Protein AF-A0A7S0L0J0-F1 (afdb_monomer)

pLDDT: mean 72.53, std 14.92, range [37.78, 93.0]

Solvent-accessible surface area (backbone atoms only — not comparable to full-atom values): 7019 Å² total; per-residue (Å²): 142,68,67,64,68,50,51,51,53,49,53,52,56,72,70,50,52,74,67,55,52,51,51,54,51,50,50,52,52,54,50,50,62,70,67,58,61,65,43,97,90,38,73,77,31,46,67,62,36,58,75,41,46,68,56,52,52,53,53,37,51,54,45,70,74,64,75,41,70,88,52,44,64,58,36,51,50,52,51,49,52,51,49,52,50,49,44,60,70,56,44,84,40,75,64,54,51,54,52,50,52,53,51,47,49,56,60,58,50,65,68,65,69,76,75,78,82,82,126

Structure (mmCIF, N/CA/C/O backbone):
data_AF-A0A7S0L0J0-F1
#
_entry.id   AF-A0A7S0L0J0-F1
#
loop_
_atom_site.group_PDB
_atom_site.id
_atom_site.type_symbol
_atom_site.label_atom_id
_atom_site.label_alt_id
_atom_site.label_comp_id
_atom_site.label_asym_id
_atom_site.label_entity_id
_atom_site.label_seq_id
_atom_site.pdbx_PDB_ins_code
_atom_site.Cartn_x
_atom_site.Cartn_y
_atom_site.Cartn_z
_atom_site.occupancy
_atom_site.B_iso_or_equiv
_atom_site.auth_seq_id
_atom_site.auth_comp_id
_atom_site.auth_asym_id
_atom_site.auth_atom_id
_atom_site.pdbx_PDB_model_num
ATOM 1 N N . GLN A 1 1 ? 0.327 23.215 -12.087 1.00 44.47 1 GLN A N 1
ATOM 2 C CA . GLN A 1 1 ? 1.765 23.428 -12.369 1.00 44.47 1 GLN A CA 1
ATOM 3 C C . GLN A 1 1 ? 2.520 22.090 -12.307 1.00 44.47 1 GLN A C 1
ATOM 5 O O . GLN A 1 1 ? 3.133 21.793 -11.298 1.00 44.47 1 GLN A O 1
ATOM 10 N N . GLY A 1 2 ? 2.450 21.247 -13.349 1.00 51.62 2 GLY A N 1
ATOM 11 C CA . GLY A 1 2 ? 3.012 19.876 -13.316 1.00 51.62 2 GLY A CA 1
ATOM 12 C C . GLY A 1 2 ? 3.764 19.446 -14.582 1.00 51.62 2 GLY A C 1
ATOM 13 O O . GLY A 1 2 ? 3.873 18.256 -14.850 1.00 51.62 2 GLY A O 1
ATOM 14 N N . SER A 1 3 ? 4.236 20.394 -15.396 1.00 77.69 3 SER A N 1
ATOM 15 C CA . SER A 1 3 ? 4.738 20.096 -16.748 1.00 77.69 3 SER A CA 1
ATOM 16 C C . SER A 1 3 ? 6.174 19.543 -16.760 1.00 77.69 3 SER A C 1
ATOM 18 O O . SER A 1 3 ? 6.423 18.483 -17.327 1.00 77.69 3 SER A O 1
ATOM 20 N N . ILE A 1 4 ? 7.115 20.194 -16.062 1.00 66.00 4 ILE A N 1
ATOM 21 C CA . ILE A 1 4 ? 8.551 19.856 -16.141 1.00 66.00 4 ILE A CA 1
ATOM 22 C C . ILE A 1 4 ? 8.910 18.596 -15.339 1.00 66.00 4 ILE A C 1
ATOM 24 O O . ILE A 1 4 ? 9.629 17.744 -15.847 1.00 66.00 4 ILE A O 1
ATOM 28 N N . HIS A 1 5 ? 8.380 18.420 -14.123 1.00 64.75 5 HIS A N 1
ATOM 29 C CA . HIS A 1 5 ? 8.658 17.217 -13.320 1.00 64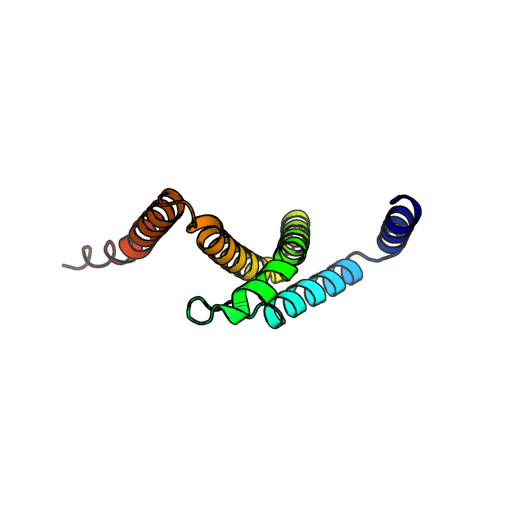.75 5 HIS A CA 1
ATOM 30 C C . HIS A 1 5 ? 8.118 15.936 -13.969 1.00 64.75 5 HIS A C 1
ATOM 32 O O . HIS A 1 5 ? 8.743 14.882 -13.869 1.00 64.75 5 HIS A O 1
ATOM 38 N N . ARG A 1 6 ? 6.984 16.031 -14.677 1.00 68.62 6 ARG A N 1
ATOM 39 C CA . ARG A 1 6 ? 6.415 14.908 -15.428 1.00 68.62 6 ARG A CA 1
ATOM 40 C C . ARG A 1 6 ? 7.279 14.554 -16.639 1.00 68.62 6 ARG A C 1
ATOM 42 O O . ARG A 1 6 ? 7.616 13.386 -16.798 1.00 68.62 6 ARG A O 1
ATOM 49 N N . LEU A 1 7 ? 7.695 15.558 -17.416 1.00 68.38 7 LEU A N 1
ATOM 50 C CA . LEU A 1 7 ? 8.605 15.393 -18.556 1.00 68.38 7 LEU A CA 1
ATOM 51 C C . LEU A 1 7 ? 9.965 14.823 -18.138 1.00 68.38 7 LEU A C 1
ATOM 53 O O . LEU A 1 7 ? 10.466 13.910 -18.784 1.00 68.38 7 LEU A O 1
ATOM 57 N N . LEU A 1 8 ? 10.541 15.304 -17.033 1.00 68.50 8 LEU A N 1
ATOM 58 C CA . LEU A 1 8 ? 11.798 14.779 -16.501 1.00 68.50 8 LEU A CA 1
ATOM 59 C C . LEU A 1 8 ? 11.645 13.321 -16.047 1.00 68.50 8 LEU A C 1
ATOM 61 O O . LEU A 1 8 ? 12.495 12.491 -16.351 1.00 68.50 8 LEU A O 1
ATOM 65 N N . GLY A 1 9 ? 10.540 12.984 -15.375 1.00 70.94 9 GLY A N 1
ATOM 66 C CA . GLY A 1 9 ? 10.241 11.602 -14.999 1.00 70.94 9 GLY A CA 1
ATOM 67 C C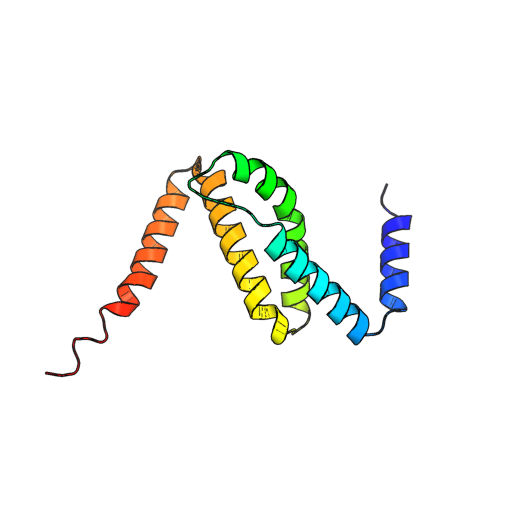 . GLY A 1 9 ? 10.043 10.681 -16.209 1.00 70.94 9 GLY A C 1
ATOM 68 O O . GLY A 1 9 ? 10.466 9.529 -16.185 1.00 70.94 9 GLY A O 1
ATOM 69 N N . GLU A 1 10 ? 9.424 11.176 -17.281 1.00 72.62 10 GLU A N 1
ATOM 70 C CA . GLU A 1 10 ? 9.280 10.453 -18.549 1.00 72.62 10 GLU A CA 1
ATOM 71 C C . GLU A 1 10 ? 10.628 10.272 -19.264 1.00 72.62 10 GLU A C 1
ATOM 73 O O . GLU A 1 10 ? 10.929 9.161 -19.693 1.00 72.62 10 GLU A O 1
ATOM 78 N N . ALA A 1 11 ? 11.478 11.301 -19.306 1.00 67.31 11 ALA A N 1
ATOM 79 C CA . ALA A 1 11 ? 12.816 11.227 -19.892 1.00 67.31 11 ALA A CA 1
ATOM 80 C C . ALA A 1 11 ? 13.734 10.257 -19.132 1.00 67.31 11 ALA A C 1
ATOM 82 O O . ALA A 1 11 ? 14.408 9.438 -19.750 1.00 67.31 11 ALA A O 1
ATOM 83 N N . ILE A 1 12 ? 13.715 10.284 -17.794 1.00 70.19 12 ILE A N 1
ATOM 84 C CA . ILE A 1 12 ? 14.481 9.342 -16.963 1.00 70.19 12 ILE A CA 1
ATOM 85 C C . ILE A 1 12 ? 14.033 7.901 -17.238 1.00 70.19 12 ILE A C 1
ATOM 87 O O . ILE A 1 12 ? 14.873 7.030 -17.447 1.00 70.19 12 ILE A O 1
ATOM 91 N N . ARG A 1 13 ? 12.720 7.645 -17.315 1.00 69.12 13 ARG A N 1
ATOM 92 C CA . ARG A 1 13 ? 12.187 6.313 -17.650 1.00 69.12 13 ARG A CA 1
ATOM 93 C C . ARG A 1 13 ? 12.523 5.867 -19.072 1.00 69.12 13 ARG A C 1
ATOM 95 O O . ARG A 1 13 ? 12.682 4.674 -19.289 1.00 69.12 13 ARG A O 1
ATOM 102 N N . ALA A 1 14 ? 12.623 6.797 -20.020 1.00 68.81 14 ALA A N 1
ATOM 103 C CA . ALA A 1 14 ? 12.985 6.494 -21.404 1.00 68.81 14 ALA A CA 1
ATOM 104 C C . ALA A 1 14 ? 14.459 6.083 -21.559 1.00 68.81 14 ALA A C 1
ATOM 106 O O . ALA A 1 14 ? 14.794 5.368 -22.499 1.00 68.81 14 ALA A O 1
ATOM 107 N N . VAL A 1 15 ? 15.328 6.526 -20.644 1.00 71.00 15 VAL A N 1
ATOM 108 C CA . VAL A 1 15 ? 16.761 6.190 -20.637 1.00 71.00 15 VAL A CA 1
ATOM 109 C C . VAL A 1 15 ? 17.056 4.952 -19.776 1.00 71.00 15 VAL A C 1
ATOM 111 O O . VAL A 1 15 ? 18.053 4.272 -20.007 1.00 71.00 15 VAL A O 1
ATOM 114 N N . GLN A 1 16 ? 16.187 4.622 -18.816 1.00 74.06 16 GLN A N 1
ATOM 115 C CA . GLN A 1 16 ? 16.351 3.454 -17.948 1.00 74.06 16 GLN A CA 1
ATOM 116 C C . GLN A 1 16 ? 16.045 2.136 -18.662 1.00 74.06 16 GLN A C 1
ATOM 118 O O . GLN A 1 16 ? 15.007 1.960 -19.303 1.00 74.06 16 GLN A O 1
ATOM 123 N N . GLY A 1 17 ? 16.927 1.155 -18.467 1.00 77.12 17 GLY A N 1
ATOM 124 C CA . GLY A 1 17 ? 16.677 -0.216 -18.898 1.00 77.12 17 GLY A CA 1
ATOM 125 C C . GLY A 1 17 ? 15.533 -0.865 -18.109 1.00 77.12 17 GLY A C 1
ATOM 126 O O . GLY A 1 17 ? 15.263 -0.526 -16.954 1.00 77.12 17 GLY A O 1
ATOM 127 N N . LYS A 1 18 ? 14.878 -1.872 -18.701 1.00 78.69 18 LYS A N 1
ATOM 128 C CA . LYS A 1 18 ? 13.797 -2.637 -18.045 1.00 78.69 18 LYS A CA 1
ATOM 129 C C . LYS A 1 18 ? 14.231 -3.230 -16.695 1.00 78.69 18 LYS A C 1
ATOM 131 O O . LYS A 1 18 ? 13.432 -3.274 -15.762 1.00 78.69 18 LYS A O 1
ATOM 136 N N . GLU A 1 19 ? 15.485 -3.663 -16.584 1.00 80.50 19 GLU A N 1
ATOM 137 C CA . GLU A 1 19 ? 16.053 -4.210 -15.345 1.00 80.50 19 GLU A CA 1
ATOM 138 C C . GLU A 1 19 ? 16.220 -3.154 -14.246 1.00 80.50 19 GLU A C 1
ATOM 140 O O . GLU A 1 19 ? 15.925 -3.423 -13.081 1.00 80.50 19 GLU A O 1
ATOM 145 N N . GLU A 1 20 ? 16.635 -1.937 -14.599 1.00 81.75 20 GLU A N 1
ATOM 146 C CA . GLU A 1 20 ? 16.770 -0.835 -13.642 1.00 81.75 20 GLU A CA 1
ATOM 147 C C . GLU A 1 20 ? 15.403 -0.414 -13.109 1.00 81.75 20 GLU A C 1
ATOM 149 O O . GLU A 1 20 ? 15.228 -0.288 -11.899 1.00 81.75 20 GLU A O 1
ATOM 154 N N . CYS A 1 21 ? 14.407 -0.313 -13.994 1.00 80.75 21 CYS A N 1
ATOM 155 C CA . CYS A 1 21 ? 13.027 -0.035 -13.609 1.00 80.75 21 CYS A CA 1
ATOM 156 C C . CYS A 1 21 ? 12.488 -1.100 -12.635 1.00 80.75 21 CYS A C 1
ATOM 158 O O . CYS A 1 21 ? 11.902 -0.767 -11.601 1.00 80.75 21 CYS A O 1
ATOM 160 N N . GLN A 1 22 ? 12.757 -2.384 -12.902 1.00 82.38 22 GLN A N 1
ATOM 161 C CA . GLN A 1 22 ? 12.395 -3.479 -11.998 1.00 82.38 22 GLN A CA 1
ATOM 162 C C . GLN A 1 22 ? 13.100 -3.388 -10.644 1.00 82.38 22 GLN A C 1
ATOM 164 O O . GLN A 1 22 ? 12.467 -3.604 -9.609 1.00 82.38 22 GLN A O 1
ATOM 169 N N . ARG A 1 23 ? 14.396 -3.062 -10.627 1.00 85.00 23 ARG A N 1
ATOM 170 C CA . ARG A 1 23 ? 15.167 -2.911 -9.388 1.00 85.00 23 ARG A CA 1
ATOM 171 C C . ARG A 1 23 ? 14.654 -1.734 -8.558 1.00 85.00 23 ARG A C 1
ATOM 173 O O . ARG A 1 23 ? 14.454 -1.896 -7.356 1.00 85.00 23 ARG A O 1
ATOM 180 N N . SER A 1 24 ? 14.386 -0.589 -9.182 1.00 86.56 24 SER A N 1
ATOM 181 C CA . SER A 1 24 ? 13.792 0.573 -8.515 1.00 8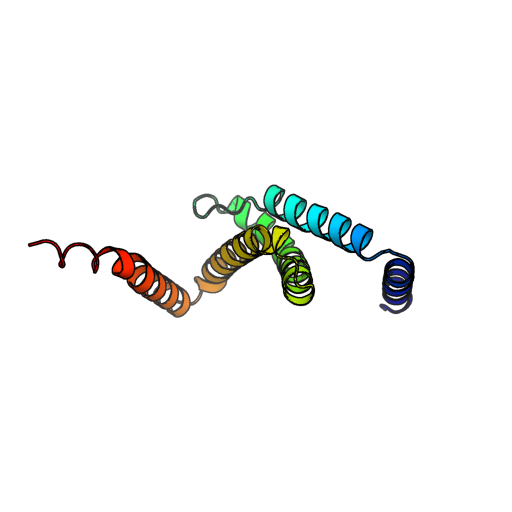6.56 24 SER A CA 1
ATOM 182 C C . SER A 1 24 ? 12.416 0.247 -7.940 1.00 86.56 24 SER A C 1
ATOM 184 O O . SER A 1 24 ? 12.158 0.545 -6.776 1.00 86.56 24 SER A O 1
ATOM 186 N N . LEU A 1 25 ? 11.562 -0.440 -8.703 1.00 85.12 25 LEU A N 1
ATOM 187 C CA . LEU A 1 25 ? 10.243 -0.854 -8.227 1.00 85.12 25 LEU A CA 1
ATOM 188 C C . LEU A 1 25 ? 10.340 -1.829 -7.044 1.00 85.12 25 LEU A C 1
ATOM 190 O O . LEU A 1 25 ? 9.584 -1.701 -6.083 1.00 85.12 25 LEU A O 1
ATOM 194 N N . ASN A 1 26 ? 11.304 -2.754 -7.066 1.00 86.88 26 ASN A N 1
ATOM 195 C CA . ASN A 1 26 ? 11.554 -3.671 -5.953 1.00 86.88 26 ASN A CA 1
ATOM 196 C C . ASN A 1 26 ? 11.929 -2.926 -4.671 1.00 86.88 26 ASN A C 1
ATOM 198 O O . ASN A 1 26 ? 11.382 -3.219 -3.608 1.00 86.88 26 ASN A O 1
ATOM 202 N N . ILE A 1 27 ? 12.816 -1.934 -4.779 1.00 89.69 27 ILE A N 1
ATOM 203 C CA . ILE A 1 27 ? 13.189 -1.077 -3.652 1.00 89.69 27 ILE A CA 1
ATOM 204 C C . ILE A 1 27 ? 11.945 -0.371 -3.115 1.00 89.69 27 ILE A C 1
ATOM 206 O O . ILE A 1 27 ? 11.685 -0.460 -1.920 1.00 89.69 27 ILE A O 1
ATOM 210 N N . CYS A 1 28 ? 11.121 0.229 -3.979 1.00 89.69 28 CYS A N 1
ATOM 211 C CA . CYS A 1 28 ? 9.884 0.885 -3.554 1.00 89.69 28 CYS A CA 1
ATOM 212 C C . CYS A 1 28 ? 8.941 -0.068 -2.804 1.00 89.69 28 CYS A C 1
ATOM 214 O O . CYS A 1 28 ? 8.466 0.285 -1.728 1.00 89.69 28 CYS A O 1
ATOM 216 N N . VAL A 1 29 ? 8.705 -1.283 -3.314 1.00 86.31 29 VAL A N 1
ATOM 217 C CA . VAL A 1 29 ? 7.864 -2.293 -2.639 1.00 86.31 29 VAL A CA 1
ATOM 218 C C . VAL A 1 29 ? 8.418 -2.637 -1.255 1.00 86.31 29 VAL A C 1
ATOM 220 O O . VAL A 1 29 ? 7.671 -2.646 -0.275 1.00 86.31 29 VAL A O 1
ATOM 223 N N . ARG A 1 30 ? 9.726 -2.894 -1.149 1.00 91.38 30 ARG A N 1
ATOM 224 C CA . ARG A 1 30 ? 10.367 -3.255 0.125 1.00 91.38 30 ARG A CA 1
ATOM 225 C C . ARG A 1 30 ? 10.364 -2.098 1.119 1.00 91.38 30 ARG A C 1
ATOM 227 O O . ARG A 1 30 ? 10.107 -2.325 2.297 1.00 91.38 30 ARG A O 1
ATOM 234 N N . THR A 1 31 ? 10.603 -0.875 0.655 1.00 93.00 31 THR A N 1
ATOM 235 C CA . THR A 1 31 ? 10.518 0.330 1.483 1.00 93.00 31 THR A CA 1
ATOM 236 C C . THR A 1 31 ? 9.099 0.536 1.996 1.00 93.00 31 THR A C 1
ATOM 238 O O . THR A 1 31 ? 8.931 0.770 3.186 1.00 93.00 31 THR A O 1
ATOM 241 N N . MET A 1 32 ? 8.073 0.380 1.150 1.00 89.62 32 MET A N 1
ATOM 242 C CA . MET A 1 32 ? 6.682 0.489 1.600 1.00 89.62 32 MET A CA 1
ATOM 243 C C . MET A 1 32 ? 6.341 -0.570 2.647 1.00 89.62 32 MET A C 1
ATOM 245 O O . MET A 1 32 ? 5.751 -0.231 3.661 1.00 89.62 32 MET A O 1
ATOM 249 N N . LEU A 1 33 ? 6.774 -1.821 2.465 1.00 88.88 33 LEU A N 1
ATOM 250 C CA . LEU A 1 33 ? 6.582 -2.868 3.475 1.00 88.88 33 LEU A CA 1
ATOM 251 C C . LEU A 1 33 ? 7.279 -2.557 4.806 1.00 88.88 33 LEU A C 1
ATOM 253 O O . LEU A 1 33 ? 6.787 -2.960 5.851 1.00 88.88 33 LEU A O 1
ATOM 257 N N . HIS A 1 34 ? 8.428 -1.880 4.775 1.00 92.88 34 HIS A N 1
ATOM 258 C CA . HIS A 1 34 ? 9.148 -1.504 5.989 1.00 92.88 34 HIS A CA 1
ATOM 259 C C . HIS A 1 34 ? 8.509 -0.309 6.708 1.00 92.88 34 HIS A C 1
ATOM 261 O O . HIS A 1 34 ? 8.474 -0.282 7.934 1.00 92.88 34 HIS A O 1
ATOM 267 N N . LEU A 1 35 ? 8.006 0.668 5.949 1.00 90.88 35 LEU A N 1
ATOM 268 C CA . LEU A 1 35 ? 7.350 1.861 6.488 1.00 90.88 35 LEU A CA 1
ATOM 269 C C . LEU A 1 35 ? 5.902 1.602 6.918 1.00 90.88 35 LEU A C 1
ATOM 271 O O . LEU A 1 35 ? 5.364 2.360 7.720 1.00 90.88 35 LEU A O 1
ATOM 275 N N . TRP A 1 36 ? 5.268 0.551 6.397 1.00 91.12 36 TRP A N 1
ATOM 276 C CA . TRP A 1 36 ? 3.903 0.188 6.749 1.00 91.12 36 TRP A CA 1
ATOM 277 C C . TRP A 1 36 ? 3.842 -0.427 8.152 1.00 91.12 36 TRP A C 1
ATOM 279 O O . TRP A 1 36 ? 4.069 -1.620 8.346 1.00 91.12 36 TRP A O 1
ATOM 289 N N . THR A 1 37 ? 3.534 0.409 9.141 1.00 92.12 37 THR A N 1
ATOM 290 C CA . THR A 1 37 ? 3.492 0.048 10.568 1.00 92.12 37 THR A CA 1
ATOM 291 C C . THR A 1 37 ? 2.073 -0.032 11.130 1.00 92.12 37 THR A C 1
ATOM 293 O O . THR A 1 37 ? 1.895 -0.084 12.348 1.00 92.12 37 THR A O 1
ATOM 296 N N . PHE A 1 38 ? 1.062 -0.057 10.255 1.00 88.62 38 PHE A N 1
ATOM 297 C CA . PHE A 1 38 ? -0.345 -0.114 10.637 1.00 88.62 38 PHE A CA 1
ATOM 298 C C . PHE A 1 38 ? -0.626 -1.236 11.644 1.00 88.62 38 PHE A C 1
ATOM 300 O O . PHE A 1 38 ? -0.367 -2.414 11.384 1.00 88.62 38 PHE A O 1
ATOM 307 N N . SER A 1 39 ? -1.223 -0.865 12.774 1.00 85.06 39 SER A N 1
ATOM 308 C CA . SER A 1 39 ? -1.689 -1.783 13.804 1.00 85.06 39 SER A CA 1
ATOM 309 C C . SER A 1 39 ? -3.106 -1.428 14.236 1.00 85.06 39 SER A C 1
ATOM 311 O O . SER A 1 39 ? -3.396 -0.304 14.648 1.00 85.06 39 SER A O 1
ATOM 313 N N . THR A 1 40 ? -3.995 -2.419 14.221 1.00 81.00 40 THR A N 1
ATOM 314 C CA . THR A 1 40 ? -5.385 -2.258 14.671 1.00 81.00 40 THR A CA 1
ATOM 315 C C . THR A 1 40 ? -5.484 -1.924 16.158 1.00 81.00 40 THR A C 1
ATOM 317 O O . THR A 1 40 ? -6.458 -1.314 16.582 1.00 81.00 40 THR A O 1
ATOM 320 N N . SER A 1 41 ? -4.476 -2.306 16.947 1.00 80.88 41 SER A N 1
ATOM 321 C CA . SER A 1 41 ? -4.442 -2.112 18.400 1.00 80.88 41 SER A CA 1
ATOM 322 C C . SER A 1 41 ? -3.805 -0.787 18.826 1.00 80.88 41 SER A C 1
ATOM 324 O O . SER A 1 41 ? -3.845 -0.460 20.008 1.00 80.88 41 SER A O 1
ATOM 326 N N . ASN A 1 42 ? -3.192 -0.039 17.900 1.00 80.06 42 ASN A N 1
ATOM 327 C CA . ASN A 1 42 ? -2.530 1.230 18.200 1.00 80.06 42 ASN A CA 1
ATOM 328 C C . ASN A 1 42 ? -2.943 2.320 17.200 1.00 80.06 42 ASN A C 1
ATOM 330 O O . ASN A 1 42 ? -2.445 2.360 16.075 1.00 80.06 42 ASN A O 1
ATOM 334 N N . VAL A 1 43 ? -3.803 3.237 17.649 1.00 79.00 43 VAL A N 1
ATOM 335 C CA . VAL A 1 43 ? -4.356 4.344 16.850 1.00 79.00 43 VAL A CA 1
ATOM 336 C C . VAL A 1 43 ? -3.276 5.307 16.341 1.00 79.00 43 VAL A C 1
ATOM 338 O O . VAL A 1 43 ? -3.427 5.872 15.263 1.00 79.00 43 VAL A O 1
ATOM 341 N N . GLU A 1 44 ? -2.150 5.456 17.041 1.00 81.38 44 GLU A N 1
ATOM 342 C CA . GLU A 1 44 ? -1.061 6.346 16.605 1.00 81.38 44 GLU A CA 1
ATOM 343 C C . GLU A 1 44 ? -0.456 5.899 15.267 1.00 81.38 44 GLU A C 1
ATOM 345 O O . GLU A 1 44 ? -0.046 6.720 14.448 1.00 81.38 44 GLU A O 1
ATOM 350 N N . THR A 1 45 ? -0.475 4.591 14.993 1.00 85.00 45 THR A N 1
ATOM 351 C CA . THR A 1 45 ? 0.029 4.033 13.728 1.00 85.00 45 THR A CA 1
ATOM 352 C C . THR A 1 45 ? -0.869 4.350 12.532 1.00 85.00 45 THR A C 1
ATOM 354 O O . THR A 1 45 ? -0.441 4.210 11.385 1.00 85.00 45 THR A O 1
ATOM 357 N N . TRP A 1 46 ? -2.111 4.785 12.768 1.00 85.50 46 TRP A N 1
ATOM 358 C CA . TRP A 1 46 ? -3.097 5.008 11.713 1.00 85.50 46 TRP A CA 1
ATOM 359 C C . TRP A 1 46 ? -2.776 6.275 10.931 1.00 85.50 46 TRP A C 1
ATOM 361 O O . TRP A 1 46 ? -2.739 6.229 9.706 1.00 85.50 46 TRP A O 1
ATOM 371 N N . ALA A 1 47 ? -2.468 7.371 11.629 1.00 82.62 47 ALA A N 1
ATOM 372 C CA . ALA A 1 47 ? -2.121 8.644 11.002 1.00 82.62 47 ALA A CA 1
ATOM 373 C C . ALA A 1 47 ? -0.839 8.539 10.158 1.00 82.62 47 ALA A C 1
ATOM 375 O O . ALA A 1 47 ? -0.751 9.123 9.079 1.00 82.62 47 ALA A O 1
ATOM 376 N N . GLU A 1 48 ? 0.151 7.765 10.613 1.00 85.56 48 GLU A N 1
ATOM 377 C CA . GLU A 1 48 ? 1.363 7.516 9.825 1.00 85.56 48 GLU A CA 1
ATOM 378 C C . GLU A 1 48 ? 1.092 6.609 8.618 1.00 85.56 48 GLU A C 1
ATOM 380 O O . GLU A 1 48 ? 1.608 6.864 7.531 1.00 85.56 48 GLU A O 1
ATOM 385 N N . SER A 1 49 ? 0.226 5.602 8.764 1.00 86.44 49 SER A N 1
ATOM 386 C CA . SER A 1 49 ? -0.154 4.708 7.658 1.00 86.44 49 SER A CA 1
ATOM 387 C C . SER A 1 49 ? -1.021 5.406 6.604 1.00 86.44 49 SER A C 1
ATOM 389 O O . SER A 1 49 ? -0.899 5.117 5.413 1.00 86.44 49 SER A O 1
ATOM 391 N N . GLU A 1 50 ? -1.846 6.375 7.010 1.00 85.38 50 GLU A N 1
ATOM 392 C CA . GLU A 1 50 ? -2.676 7.182 6.109 1.00 85.38 50 GLU A CA 1
ATOM 393 C C . GLU A 1 50 ? -1.831 7.938 5.082 1.00 85.38 50 GLU A C 1
ATOM 395 O O . GLU A 1 50 ? -2.115 7.894 3.883 1.00 85.38 50 GLU A O 1
ATOM 400 N N . LYS A 1 51 ? -0.727 8.549 5.529 1.00 86.31 51 LYS A N 1
ATOM 401 C CA . LYS A 1 51 ? 0.211 9.289 4.666 1.00 86.31 51 LYS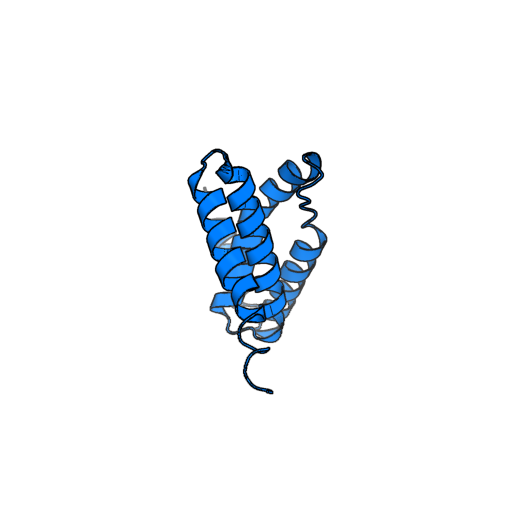 A CA 1
ATOM 402 C C . LYS A 1 51 ? 0.840 8.410 3.581 1.00 86.31 51 LYS A C 1
ATOM 404 O O . LYS A 1 51 ? 1.312 8.924 2.569 1.00 86.31 51 LYS A O 1
ATOM 409 N N . LEU A 1 52 ? 0.866 7.092 3.781 1.00 87.69 52 LEU A N 1
ATOM 410 C CA . LEU A 1 52 ? 1.496 6.138 2.871 1.00 87.69 52 LEU A CA 1
ATOM 411 C C . LEU A 1 52 ? 0.536 5.582 1.811 1.00 87.69 52 LEU A C 1
ATOM 413 O O . LEU A 1 52 ? 1.004 4.993 0.837 1.00 87.69 52 LEU A O 1
ATOM 417 N N . LEU A 1 53 ? -0.782 5.770 1.947 1.00 83.62 53 LEU A N 1
ATOM 418 C CA . LEU A 1 53 ? -1.780 5.114 1.092 1.00 83.62 53 LEU A CA 1
ATOM 419 C C . LEU A 1 53 ? -1.606 5.396 -0.407 1.00 83.62 53 LEU A C 1
ATOM 421 O O . LEU A 1 53 ? -1.629 4.465 -1.216 1.00 83.62 53 LEU A O 1
ATOM 425 N N . GLU A 1 54 ? -1.390 6.655 -0.792 1.00 80.69 54 GLU A N 1
ATOM 426 C CA . GLU A 1 54 ? -1.187 7.011 -2.204 1.00 80.69 54 GLU A CA 1
ATOM 427 C C . GLU A 1 54 ? 0.108 6.403 -2.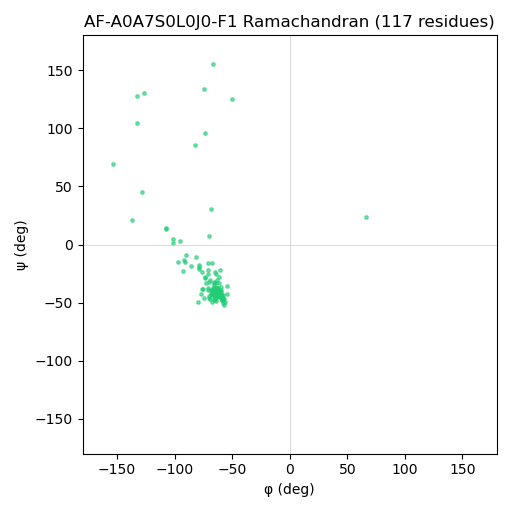767 1.00 80.69 54 GLU A C 1
ATOM 429 O O . GLU A 1 54 ? 0.159 5.978 -3.926 1.00 80.69 54 GLU A O 1
ATOM 434 N N . HIS A 1 55 ? 1.144 6.266 -1.935 1.00 85.81 55 HIS A N 1
ATOM 435 C CA . HIS A 1 55 ? 2.389 5.606 -2.322 1.00 85.81 55 HIS A CA 1
ATOM 436 C C . HIS A 1 55 ? 2.200 4.096 -2.490 1.00 85.81 55 HIS A C 1
ATOM 438 O O . HIS A 1 55 ? 2.634 3.536 -3.499 1.00 85.81 55 HIS A O 1
ATOM 444 N N . VAL A 1 56 ? 1.491 3.447 -1.562 1.00 83.62 56 VAL A N 1
ATOM 445 C CA . VAL A 1 56 ? 1.136 2.025 -1.651 1.00 83.62 56 VAL A CA 1
ATOM 446 C C . VAL A 1 56 ? 0.343 1.746 -2.927 1.00 83.62 56 VAL A C 1
ATOM 448 O O . VAL A 1 56 ? 0.717 0.863 -3.701 1.00 83.62 56 VAL A O 1
ATOM 451 N N . LYS A 1 57 ? -0.706 2.532 -3.195 1.00 81.31 57 LYS A N 1
ATOM 452 C CA . LYS A 1 57 ? -1.526 2.422 -4.408 1.00 81.31 57 LYS A CA 1
ATOM 453 C C . LYS A 1 57 ? -0.679 2.549 -5.671 1.00 81.31 57 LYS A C 1
ATOM 455 O O . LYS A 1 57 ? -0.772 1.695 -6.552 1.00 81.31 57 LYS A O 1
ATOM 460 N N . SER A 1 58 ? 0.170 3.574 -5.743 1.00 79.62 58 SER A N 1
ATOM 461 C CA . SER A 1 58 ? 1.045 3.804 -6.894 1.00 79.62 58 SER A CA 1
ATOM 462 C C . SER A 1 58 ? 1.983 2.618 -7.140 1.00 79.62 58 SER A C 1
ATOM 464 O O . SER A 1 58 ? 2.062 2.107 -8.259 1.00 79.62 58 SER A O 1
ATOM 466 N N . VAL A 1 59 ? 2.644 2.108 -6.098 1.00 82.12 59 VAL A N 1
ATOM 467 C CA . VAL A 1 59 ? 3.574 0.975 -6.216 1.00 82.12 59 VAL A CA 1
ATOM 468 C C . VAL A 1 59 ? 2.850 -0.303 -6.651 1.00 82.12 59 VAL A C 1
ATOM 470 O O . VAL A 1 59 ? 3.313 -0.989 -7.564 1.00 82.12 59 VAL A O 1
ATOM 473 N N . VAL A 1 60 ? 1.694 -0.610 -6.057 1.00 81.00 60 VAL A N 1
ATOM 474 C CA . VAL A 1 60 ? 0.895 -1.797 -6.408 1.00 81.00 60 VAL A CA 1
ATOM 475 C C . VAL A 1 60 ? 0.406 -1.732 -7.858 1.00 81.00 60 VAL A C 1
ATOM 477 O O . VAL A 1 60 ? 0.492 -2.734 -8.570 1.00 81.00 60 VAL A O 1
ATOM 480 N N . GLN A 1 61 ? -0.036 -0.563 -8.331 1.00 78.50 61 GLN A N 1
ATOM 481 C CA . GLN A 1 61 ? -0.450 -0.369 -9.725 1.00 78.50 61 GLN A CA 1
ATOM 482 C C . GLN A 1 61 ? 0.692 -0.648 -10.711 1.00 78.50 61 GLN A C 1
ATOM 484 O O . GLN A 1 61 ? 0.489 -1.358 -11.697 1.00 78.50 61 GLN A O 1
ATOM 489 N N . HIS A 1 62 ? 1.905 -0.164 -10.425 1.00 79.19 62 HIS A N 1
ATOM 490 C CA . HIS A 1 62 ? 3.072 -0.419 -11.276 1.00 79.19 62 HIS A CA 1
ATOM 491 C C . HIS A 1 62 ? 3.476 -1.902 -11.275 1.00 79.19 62 HIS A C 1
ATOM 493 O O . HIS A 1 62 ? 3.813 -2.446 -12.326 1.00 79.19 62 HIS A O 1
ATOM 499 N N . VAL A 1 63 ? 3.384 -2.590 -10.130 1.00 79.06 63 VAL A N 1
ATOM 500 C CA . VAL A 1 63 ? 3.643 -4.040 -10.061 1.00 79.06 63 VAL A CA 1
ATOM 501 C C . VAL A 1 63 ? 2.605 -4.829 -10.866 1.00 79.06 63 VAL A C 1
ATOM 503 O O . VAL A 1 63 ? 2.977 -5.732 -11.617 1.00 79.06 63 VAL A O 1
ATOM 506 N N . SER A 1 64 ? 1.324 -4.460 -10.757 1.00 73.69 64 SER A N 1
ATOM 507 C CA . SER A 1 64 ? 0.219 -5.111 -11.471 1.00 73.69 64 SER A CA 1
ATOM 508 C C . SER A 1 64 ? 0.293 -4.925 -12.990 1.00 73.69 64 SER A C 1
ATOM 510 O O . SER A 1 64 ? -0.079 -5.835 -13.726 1.00 73.69 64 SER A O 1
ATOM 512 N N . GLY A 1 65 ? 0.767 -3.772 -13.473 1.00 70.25 65 GLY A N 1
ATOM 513 C CA . GLY A 1 65 ? 0.886 -3.487 -14.908 1.00 70.25 65 GLY A CA 1
ATOM 514 C C . GLY A 1 65 ? 2.108 -4.119 -15.588 1.00 70.25 65 GLY A C 1
ATOM 515 O O . GLY A 1 65 ? 2.123 -4.256 -16.808 1.00 70.25 65 GLY A O 1
ATOM 516 N N . GLY A 1 66 ? 3.133 -4.507 -14.822 1.00 67.56 66 GLY A N 1
ATOM 517 C CA . GLY A 1 66 ? 4.443 -4.898 -15.359 1.00 67.56 66 GLY A CA 1
ATOM 518 C C . GLY A 1 66 ? 4.731 -6.403 -15.452 1.00 67.56 66 GLY A C 1
ATOM 519 O O . GLY A 1 66 ? 5.829 -6.786 -15.859 1.00 67.56 66 GLY A O 1
ATOM 520 N N . GLY A 1 67 ? 3.787 -7.274 -15.068 1.00 62.47 67 GLY A N 1
ATOM 521 C CA . GLY A 1 67 ? 3.975 -8.736 -15.108 1.00 62.47 67 GLY A CA 1
ATOM 522 C C . GLY A 1 67 ? 5.046 -9.259 -14.138 1.00 62.47 67 GLY A C 1
ATOM 523 O O . GLY A 1 67 ? 5.645 -10.310 -14.364 1.00 62.47 67 GLY A O 1
ATOM 524 N N . HIS A 1 68 ? 5.331 -8.517 -13.065 1.00 68.56 68 HIS A N 1
ATOM 525 C CA . HIS A 1 68 ? 6.434 -8.796 -12.145 1.00 68.56 68 HIS A CA 1
ATOM 526 C C . HIS A 1 68 ? 6.073 -9.865 -11.101 1.00 68.56 68 HIS A C 1
ATOM 528 O O . HIS A 1 68 ? 5.692 -9.560 -9.969 1.00 68.56 68 HIS A O 1
ATOM 534 N N . THR A 1 69 ? 6.241 -11.139 -11.458 1.00 67.94 69 THR A N 1
ATOM 535 C CA . THR A 1 69 ? 5.859 -12.295 -10.623 1.00 67.94 69 THR A CA 1
ATOM 536 C C . THR A 1 69 ? 6.569 -12.330 -9.267 1.00 67.94 69 THR A C 1
ATOM 538 O O . THR A 1 69 ? 5.953 -12.670 -8.262 1.00 67.94 69 THR A O 1
ATOM 541 N N . SER A 1 70 ? 7.842 -11.923 -9.208 1.00 76.00 70 SER A N 1
ATOM 542 C CA . SER A 1 70 ? 8.643 -11.945 -7.973 1.00 76.00 70 SER A CA 1
ATOM 543 C C . SER A 1 70 ? 8.184 -10.928 -6.922 1.00 76.00 70 SER A C 1
ATOM 545 O O . SER A 1 70 ? 8.306 -11.178 -5.725 1.00 76.00 70 SER A O 1
ATOM 547 N N . MET A 1 71 ? 7.631 -9.791 -7.355 1.00 77.44 71 MET A N 1
ATOM 548 C CA . MET A 1 71 ? 7.152 -8.717 -6.474 1.00 77.44 71 MET A CA 1
ATOM 549 C C . MET A 1 71 ? 5.648 -8.801 -6.212 1.00 77.44 71 MET A C 1
ATOM 551 O O . MET A 1 71 ? 5.158 -8.183 -5.268 1.00 77.44 71 MET A O 1
ATOM 555 N N . SER A 1 72 ? 4.923 -9.590 -7.010 1.00 81.06 72 SER A N 1
ATOM 556 C CA . SER A 1 72 ? 3.467 -9.716 -6.947 1.00 81.06 72 SER A CA 1
ATOM 557 C C . SER A 1 72 ? 2.969 -10.096 -5.555 1.00 81.06 72 SER A C 1
ATOM 559 O O . SER A 1 72 ? 2.007 -9.502 -5.084 1.00 81.06 72 SER A O 1
ATOM 561 N N . LEU A 1 73 ? 3.630 -11.040 -4.876 1.00 83.62 73 LEU A N 1
ATOM 562 C CA . LEU A 1 73 ? 3.222 -11.483 -3.537 1.00 83.62 73 LEU A CA 1
ATOM 563 C C . LEU A 1 73 ? 3.385 -10.376 -2.480 1.00 83.62 73 LEU A C 1
ATOM 565 O O . LEU A 1 73 ? 2.550 -10.206 -1.590 1.00 83.62 73 LEU A O 1
ATOM 569 N N . GLN A 1 74 ? 4.475 -9.617 -2.573 1.00 84.62 74 GLN A N 1
ATOM 570 C CA . GLN A 1 74 ? 4.774 -8.523 -1.650 1.00 84.62 74 GLN A CA 1
ATOM 571 C C . GLN A 1 74 ? 3.817 -7.350 -1.871 1.00 84.62 74 GLN A C 1
ATOM 573 O O . GLN A 1 74 ? 3.218 -6.853 -0.918 1.00 84.62 74 GLN A O 1
ATOM 578 N N . ALA A 1 75 ? 3.604 -6.976 -3.133 1.00 80.75 75 ALA A N 1
ATOM 579 C CA . ALA A 1 75 ? 2.641 -5.953 -3.512 1.00 80.75 75 ALA A CA 1
ATOM 580 C C . ALA A 1 75 ? 1.206 -6.353 -3.138 1.00 80.75 75 ALA A C 1
ATOM 582 O O . ALA A 1 75 ? 0.467 -5.525 -2.615 1.00 80.75 75 ALA A O 1
ATOM 583 N N . SER A 1 76 ? 0.814 -7.621 -3.313 1.00 80.81 76 SER A N 1
ATOM 584 C CA . SER A 1 76 ? -0.518 -8.087 -2.910 1.00 80.81 76 SER A CA 1
ATOM 585 C C . SER A 1 76 ? -0.716 -8.037 -1.399 1.00 80.81 76 SER A C 1
ATOM 587 O O . SER A 1 76 ? -1.797 -7.688 -0.934 1.00 80.81 76 SER A O 1
ATOM 589 N N . ARG A 1 77 ? 0.324 -8.349 -0.613 1.00 87.00 77 ARG A N 1
ATOM 590 C CA . ARG A 1 77 ? 0.262 -8.236 0.848 1.00 87.00 77 ARG A CA 1
ATOM 591 C C . ARG A 1 77 ? 0.069 -6.783 1.280 1.00 87.00 77 ARG A C 1
ATOM 593 O O . ARG A 1 77 ? -0.842 -6.512 2.055 1.00 87.00 77 ARG A O 1
ATOM 600 N N . LEU A 1 78 ? 0.878 -5.878 0.733 1.00 83.50 78 LEU A N 1
ATOM 601 C CA . LEU A 1 78 ? 0.789 -4.441 0.986 1.00 83.50 78 LEU A CA 1
ATOM 602 C C . LEU A 1 78 ? -0.595 -3.897 0.586 1.00 83.50 78 LEU A C 1
ATOM 604 O O . LEU A 1 78 ? -1.239 -3.202 1.362 1.00 83.50 78 LEU A O 1
ATOM 608 N N . SER A 1 79 ? -1.097 -4.295 -0.587 1.00 84.56 79 SER A N 1
ATOM 609 C CA . SER A 1 79 ? -2.435 -3.934 -1.067 1.00 84.56 79 SER A CA 1
ATOM 610 C C . SER A 1 79 ? -3.543 -4.432 -0.141 1.00 84.56 79 SER A C 1
ATOM 612 O O . SER A 1 79 ? -4.513 -3.715 0.081 1.00 84.56 79 SER A O 1
ATOM 614 N N . LYS A 1 80 ? -3.421 -5.653 0.394 1.00 87.62 80 LYS A N 1
ATOM 615 C CA . LYS A 1 80 ? -4.385 -6.214 1.346 1.00 87.62 80 LYS A CA 1
ATOM 616 C C . LYS A 1 80 ? -4.382 -5.429 2.655 1.00 87.62 80 LYS A C 1
ATOM 618 O O . LYS A 1 80 ? -5.444 -5.098 3.163 1.00 87.62 80 LYS A O 1
ATOM 623 N N . GLU A 1 81 ? -3.207 -5.148 3.212 1.00 87.12 81 GLU A N 1
ATOM 624 C CA . GLU A 1 81 ? -3.087 -4.401 4.469 1.00 87.12 81 GLU A CA 1
ATOM 625 C C . GLU A 1 81 ? -3.597 -2.961 4.316 1.00 87.12 81 GLU A C 1
ATOM 627 O O . GLU A 1 81 ? -4.349 -2.498 5.170 1.00 87.12 81 GLU A O 1
ATOM 632 N N . ALA A 1 82 ? -3.307 -2.302 3.190 1.00 84.50 82 ALA A N 1
ATOM 633 C CA . ALA A 1 82 ? -3.886 -1.005 2.849 1.00 84.50 82 ALA A CA 1
ATOM 634 C C . ALA A 1 82 ? -5.408 -1.061 2.685 1.00 84.50 82 ALA A C 1
ATOM 636 O O . ALA A 1 82 ? -6.095 -0.172 3.168 1.00 84.50 82 ALA A O 1
ATOM 637 N N . ALA A 1 83 ? -5.953 -2.117 2.074 1.00 82.31 83 ALA A N 1
ATOM 638 C CA . ALA A 1 83 ? -7.398 -2.297 1.968 1.00 82.31 83 ALA A CA 1
ATOM 639 C C . ALA A 1 83 ? -8.062 -2.504 3.338 1.00 82.31 83 ALA A C 1
ATOM 641 O O . ALA A 1 83 ? -9.122 -1.938 3.576 1.00 82.31 83 ALA A O 1
ATOM 642 N N . VAL A 1 84 ? -7.443 -3.265 4.250 1.00 85.19 84 VAL A N 1
ATOM 643 C CA . VAL A 1 84 ? -7.932 -3.427 5.633 1.00 85.19 84 VAL A CA 1
ATOM 644 C C . VAL A 1 84 ? -7.869 -2.101 6.381 1.00 85.19 84 VAL A C 1
ATOM 646 O O . VAL A 1 84 ? -8.853 -1.714 6.999 1.00 85.19 84 VAL A O 1
ATOM 649 N N . PHE A 1 85 ? -6.751 -1.380 6.289 1.00 85.44 85 PHE A N 1
ATOM 650 C CA . PHE A 1 85 ? -6.621 -0.048 6.872 1.00 85.44 85 PHE A CA 1
ATOM 651 C C . PHE A 1 85 ? -7.695 0.899 6.336 1.00 85.44 85 PHE A C 1
ATOM 653 O O . PHE A 1 85 ? -8.430 1.486 7.119 1.00 85.44 85 PHE A O 1
ATOM 660 N N . SER A 1 86 ? -7.845 0.998 5.012 1.00 78.31 86 SER A N 1
ATOM 661 C CA . SER A 1 86 ? -8.884 1.813 4.390 1.00 78.31 86 SER A CA 1
ATOM 662 C C . SER A 1 86 ? -10.271 1.359 4.819 1.00 78.31 86 SER A C 1
ATOM 664 O O . SER A 1 86 ? -11.071 2.209 5.161 1.00 78.31 86 SER A O 1
ATOM 666 N N . ALA A 1 87 ? -10.565 0.060 4.891 1.00 76.25 87 ALA A N 1
ATOM 667 C CA . ALA A 1 87 ? -11.846 -0.429 5.395 1.00 76.25 87 ALA A CA 1
ATOM 668 C C . ALA A 1 87 ? -12.071 -0.038 6.861 1.00 76.25 87 ALA A C 1
ATOM 670 O O . ALA A 1 87 ? -13.182 0.313 7.217 1.00 76.25 87 ALA A O 1
ATOM 671 N N . MET A 1 88 ? -11.037 -0.040 7.703 1.00 76.25 88 MET A N 1
ATOM 672 C CA . MET A 1 88 ? -11.136 0.344 9.114 1.00 76.25 88 MET A CA 1
ATOM 673 C C . MET A 1 88 ? -11.249 1.858 9.323 1.00 76.25 88 MET A C 1
ATOM 675 O O . MET A 1 88 ? -12.018 2.295 10.173 1.00 76.25 88 MET A O 1
ATOM 679 N N . VAL A 1 89 ? -10.534 2.660 8.533 1.00 71.81 89 VAL A N 1
ATOM 680 C CA . VAL A 1 89 ? -10.648 4.127 8.535 1.00 71.81 89 VAL A CA 1
ATOM 681 C C . VAL A 1 8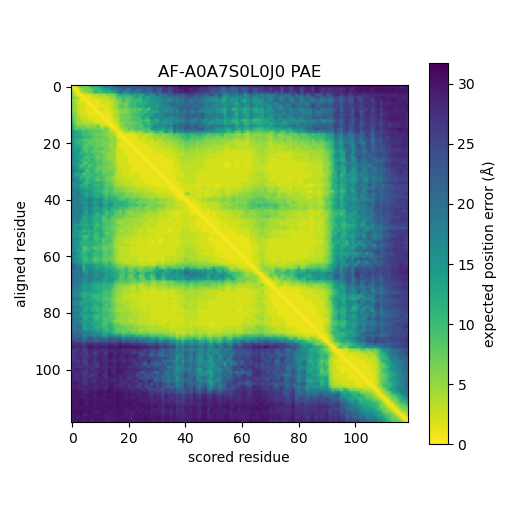9 ? -11.977 4.573 7.920 1.00 71.81 89 VAL A C 1
ATOM 683 O O . VAL A 1 89 ? -12.613 5.493 8.432 1.00 71.81 89 VAL A O 1
ATOM 686 N N . LEU A 1 90 ? -12.428 3.902 6.854 1.00 57.38 90 LEU A N 1
ATOM 687 C CA . LEU A 1 90 ? -13.708 4.150 6.181 1.00 57.38 90 LEU A CA 1
ATOM 688 C C . LEU A 1 90 ? -14.901 3.523 6.925 1.00 57.38 90 LEU A C 1
ATOM 690 O O . LEU A 1 90 ? -16.016 4.003 6.746 1.00 57.38 90 LEU A O 1
ATOM 694 N 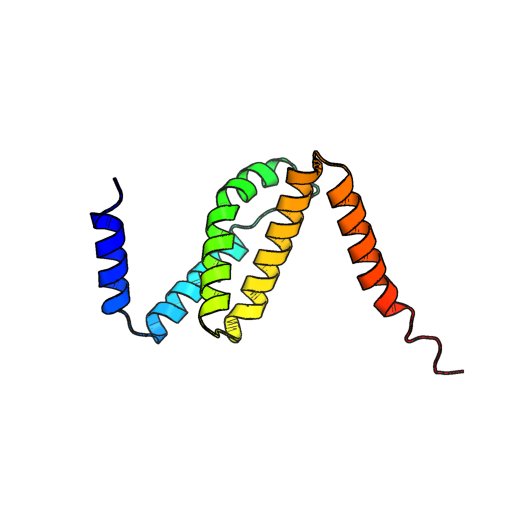N . ASN A 1 91 ? -14.688 2.560 7.836 1.00 53.94 91 ASN A N 1
ATOM 695 C CA . ASN A 1 91 ? -15.678 2.024 8.795 1.00 53.94 91 ASN A CA 1
ATOM 696 C C . ASN A 1 91 ? -16.094 3.030 9.887 1.00 53.94 91 ASN A C 1
ATOM 698 O O . ASN A 1 91 ? -16.545 2.665 10.970 1.00 53.94 91 ASN A O 1
ATOM 702 N N . ARG A 1 92 ? -16.082 4.323 9.556 1.00 54.22 92 ARG A N 1
ATOM 703 C CA . ARG A 1 92 ? -17.158 5.220 9.989 1.00 54.22 92 ARG A CA 1
ATOM 704 C C . ARG A 1 92 ? -18.503 4.942 9.270 1.00 54.22 92 ARG A C 1
ATOM 706 O O . ARG A 1 92 ? -19.435 5.708 9.479 1.00 54.22 92 ARG A O 1
ATOM 713 N N . PHE A 1 93 ? -18.624 3.871 8.475 1.00 56.59 93 PHE A N 1
ATOM 714 C CA . PHE A 1 93 ? -19.878 3.307 7.946 1.00 56.59 93 PHE A CA 1
ATOM 715 C C . PHE A 1 93 ? -19.979 1.805 8.266 1.00 56.59 93 PHE A C 1
ATOM 717 O O . PHE A 1 93 ? -19.040 1.057 8.015 1.00 56.59 93 PHE A O 1
ATOM 724 N N . GLU A 1 94 ? -21.107 1.362 8.822 1.00 54.06 94 GLU A N 1
ATOM 725 C CA . GLU A 1 94 ? -21.320 0.001 9.346 1.00 54.06 94 GLU A CA 1
ATOM 726 C C . GLU A 1 94 ? -21.264 -1.104 8.265 1.00 54.06 94 GLU A C 1
ATOM 728 O O . GLU A 1 94 ? -20.947 -2.257 8.575 1.00 54.06 94 GLU A O 1
ATOM 733 N N . GLU A 1 95 ? -21.505 -0.795 6.984 1.00 49.44 95 GLU A N 1
ATOM 734 C CA . GLU A 1 95 ? -21.591 -1.825 5.938 1.00 49.44 95 GLU A CA 1
ATOM 735 C C . GLU A 1 95 ? -20.238 -2.442 5.540 1.00 49.44 95 GLU A C 1
ATOM 737 O O . GLU A 1 95 ? -20.189 -3.610 5.138 1.00 49.44 95 GLU A O 1
ATOM 742 N N . ALA A 1 96 ? -19.122 -1.713 5.657 1.00 50.25 96 ALA A N 1
ATOM 743 C CA . ALA A 1 96 ? -17.804 -2.261 5.322 1.00 50.25 96 ALA A CA 1
ATOM 744 C C . ALA A 1 96 ? -17.275 -3.220 6.411 1.00 50.25 96 ALA A C 1
ATOM 746 O O . ALA A 1 96 ? -16.520 -4.145 6.099 1.00 50.25 96 ALA A O 1
ATOM 747 N N . HIS A 1 97 ? -17.741 -3.092 7.660 1.00 54.22 97 HIS A N 1
ATOM 748 C CA . HIS A 1 97 ? -17.522 -4.070 8.728 1.00 54.22 97 HIS A CA 1
ATOM 749 C C . HIS A 1 97 ? -18.264 -5.373 8.420 1.00 54.22 97 HIS A C 1
ATOM 751 O O . HIS A 1 97 ? -17.647 -6.437 8.395 1.00 54.22 97 HIS A O 1
ATOM 757 N N . ALA A 1 98 ? -19.552 -5.286 8.075 1.00 58.16 98 ALA A N 1
ATOM 758 C CA . ALA A 1 98 ? -20.361 -6.445 7.697 1.00 58.16 98 ALA A CA 1
ATOM 759 C C . ALA A 1 98 ? -19.797 -7.181 6.464 1.00 58.16 98 ALA A C 1
ATOM 761 O O . ALA A 1 98 ? -19.753 -8.410 6.426 1.00 58.16 98 ALA A O 1
ATOM 762 N N . SER A 1 99 ? -19.299 -6.445 5.465 1.00 51.16 99 SER A N 1
ATOM 763 C CA . SER A 1 99 ? -18.672 -7.036 4.275 1.00 51.16 99 SER A CA 1
ATOM 764 C C . SER A 1 99 ? -17.351 -7.756 4.598 1.00 51.16 99 SER A C 1
ATOM 766 O O . SER A 1 99 ? -17.078 -8.837 4.065 1.00 51.16 99 SER A O 1
ATOM 768 N N . LEU A 1 100 ? -16.549 -7.212 5.524 1.00 58.47 100 LEU A N 1
ATOM 769 C CA . LEU A 1 100 ? -15.340 -7.868 6.023 1.00 58.47 100 LEU A CA 1
ATOM 770 C C . LEU A 1 100 ? -15.680 -9.144 6.808 1.00 58.47 100 LEU A C 1
ATOM 772 O O . LEU A 1 100 ? -15.063 -10.175 6.541 1.00 58.47 100 LEU A O 1
ATOM 776 N N . GLU A 1 101 ? -16.673 -9.115 7.702 1.00 59.56 101 GLU A N 1
ATOM 777 C CA . GLU A 1 101 ? -17.149 -10.305 8.424 1.00 59.56 101 GLU A CA 1
ATOM 778 C C . GLU A 1 101 ? -17.626 -11.401 7.463 1.00 59.56 101 GLU A C 1
ATOM 780 O O . GLU A 1 101 ? -17.163 -12.538 7.555 1.00 59.56 101 GLU A O 1
ATOM 785 N N . LEU A 1 102 ? -18.437 -11.054 6.460 1.00 59.50 102 LEU A N 1
ATOM 786 C CA . LEU A 1 102 ? -18.871 -11.990 5.418 1.00 59.50 102 LEU A CA 1
ATOM 787 C C . LEU A 1 102 ? -17.682 -12.573 4.636 1.00 59.50 102 LEU A C 1
ATOM 789 O O . LEU A 1 102 ? -17.640 -13.773 4.354 1.00 59.50 102 LEU A O 1
ATOM 793 N N . SER A 1 103 ? -16.674 -11.754 4.313 1.00 55.03 103 SER A N 1
ATOM 794 C CA . SER A 1 103 ? -15.462 -12.228 3.633 1.00 55.03 103 SER A CA 1
ATOM 795 C C . SER A 1 103 ? -14.650 -13.198 4.504 1.00 55.03 103 SER A C 1
ATOM 797 O O . SER A 1 103 ? -14.136 -14.201 3.998 1.00 55.03 103 SER A O 1
ATOM 799 N N . LEU A 1 104 ? -14.588 -12.952 5.817 1.00 59.50 104 LEU A N 1
ATOM 800 C CA . LEU A 1 104 ? -13.921 -13.805 6.798 1.00 59.50 104 LEU A CA 1
ATOM 801 C C . LEU A 1 104 ? -14.697 -15.102 7.053 1.00 59.50 104 LEU A C 1
ATOM 803 O O . LEU A 1 104 ? -14.066 -16.139 7.238 1.00 59.50 104 LEU A O 1
ATOM 807 N N . GLU A 1 105 ? -16.029 -15.100 6.992 1.00 62.38 105 GLU A N 1
ATOM 808 C CA . GLU A 1 105 ? -16.843 -16.322 7.028 1.00 62.38 105 GLU A CA 1
ATOM 809 C C . GLU A 1 105 ? -16.638 -17.188 5.783 1.00 62.38 105 GLU A C 1
ATOM 811 O O . GLU A 1 105 ? -16.514 -18.411 5.886 1.00 62.38 105 GLU A O 1
ATOM 816 N N . ILE A 1 106 ? -16.536 -16.573 4.604 1.00 61.94 106 ILE A N 1
ATOM 817 C CA . ILE A 1 106 ? -16.235 -17.282 3.355 1.00 61.94 106 ILE A CA 1
ATOM 818 C C . ILE A 1 106 ? -14.830 -17.898 3.426 1.00 61.94 106 ILE A C 1
ATOM 820 O O . ILE A 1 106 ? -14.651 -19.081 3.118 1.00 61.94 106 ILE A O 1
ATOM 824 N N . LEU A 1 107 ? -13.840 -17.128 3.888 1.00 54.84 107 LEU A N 1
ATOM 825 C CA . LEU A 1 107 ? -12.451 -17.574 4.046 1.00 54.84 107 LEU A CA 1
ATOM 826 C C . LEU A 1 107 ? -12.288 -18.626 5.159 1.00 54.84 107 LEU A C 1
ATOM 828 O O . LEU A 1 107 ? -11.609 -19.634 4.959 1.00 54.84 107 LEU A O 1
ATOM 832 N N . GLY A 1 108 ? -12.945 -18.452 6.306 1.00 50.28 108 GLY A N 1
ATOM 833 C CA . GLY A 1 108 ? -12.950 -19.395 7.431 1.00 50.28 108 GLY A CA 1
ATOM 834 C C . GLY A 1 108 ? -13.785 -20.654 7.166 1.00 50.28 108 GLY A 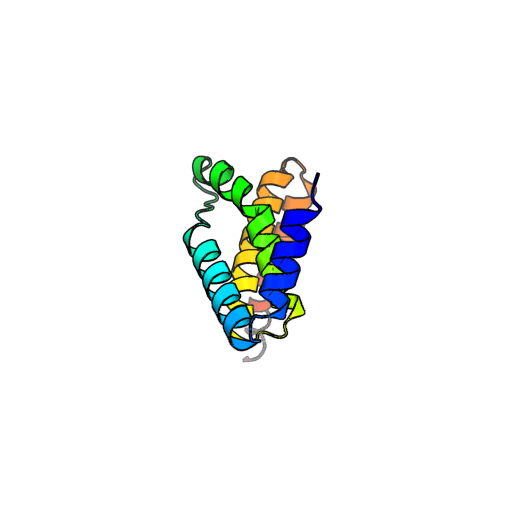C 1
ATOM 835 O O . GLY A 1 108 ? -13.471 -21.744 7.655 1.00 50.28 108 GLY A O 1
ATOM 836 N N . GLY A 1 109 ? -14.814 -20.549 6.324 1.00 48.91 109 GLY A N 1
ATOM 837 C CA . GLY A 1 109 ? -15.653 -21.652 5.857 1.00 48.91 109 GLY A CA 1
ATOM 838 C C . GLY A 1 109 ? -14.944 -22.602 4.886 1.00 48.91 109 GLY A C 1
ATOM 839 O O . GLY A 1 109 ? -15.303 -23.783 4.810 1.00 48.91 109 GLY A O 1
ATOM 840 N N . TYR A 1 110 ? -13.877 -22.149 4.219 1.00 44.56 110 TYR A N 1
ATOM 841 C CA . TYR A 1 110 ? -13.024 -23.000 3.379 1.00 44.56 110 TYR A CA 1
ATOM 842 C C . TYR A 1 110 ? -12.227 -24.047 4.181 1.00 44.56 110 TYR A C 1
ATOM 844 O O . TYR A 1 110 ? -11.791 -25.051 3.618 1.00 44.56 110 TYR A O 1
ATOM 852 N N . GLY A 1 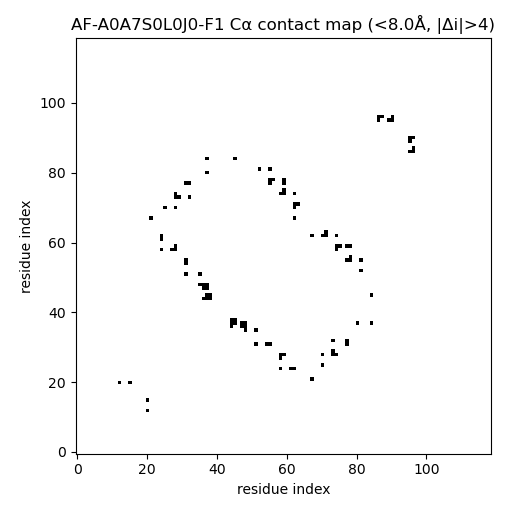111 ? -12.111 -23.892 5.506 1.00 46.22 111 GLY A N 1
ATOM 853 C CA . GLY A 1 111 ? -11.476 -24.875 6.392 1.00 46.22 111 GLY A CA 1
ATOM 854 C C . GLY A 1 111 ? -12.392 -26.002 6.890 1.00 46.22 111 GLY A C 1
ATOM 855 O O . GLY A 1 111 ? -11.900 -27.044 7.324 1.00 46.22 111 GLY A O 1
ATOM 856 N N . LYS A 1 112 ? -13.726 -25.853 6.825 1.00 45.72 112 LYS A N 1
ATOM 857 C CA . LYS A 1 112 ? -14.664 -26.859 7.375 1.00 45.72 112 LYS A CA 1
ATOM 858 C C . LYS A 1 112 ? -15.104 -27.932 6.373 1.00 45.72 112 LYS A C 1
ATOM 860 O O . LYS A 1 112 ? -15.595 -28.978 6.795 1.00 45.72 112 LYS A O 1
ATOM 865 N N . LYS A 1 113 ? -14.887 -27.748 5.064 1.00 45.38 113 LYS A N 1
ATOM 866 C CA . LYS A 1 113 ? -15.299 -28.738 4.045 1.00 45.38 113 LYS A CA 1
ATOM 867 C C . LYS A 1 113 ? -14.336 -29.924 3.862 1.00 45.38 113 LYS A C 1
ATOM 869 O O . LYS A 1 113 ? -14.747 -30.921 3.278 1.00 45.38 113 LYS A O 1
ATOM 874 N N . ASN A 1 114 ? -13.127 -29.899 4.437 1.00 40.12 114 ASN A N 1
ATOM 875 C CA . ASN A 1 114 ? -12.151 -30.997 4.293 1.00 40.12 114 ASN A CA 1
ATOM 876 C C . ASN A 1 114 ? -12.132 -32.047 5.424 1.00 40.12 114 ASN A C 1
ATOM 878 O O . ASN A 1 114 ? -11.347 -32.987 5.351 1.00 40.12 114 ASN A O 1
ATOM 882 N N . LYS A 1 115 ? -13.013 -31.967 6.434 1.00 40.97 115 LYS A N 1
ATOM 883 C CA . LYS A 1 115 ? -13.142 -33.019 7.473 1.00 40.97 115 LYS A CA 1
ATOM 884 C C . LYS A 1 115 ? -14.326 -33.981 7.289 1.00 40.97 115 LYS A C 1
ATOM 886 O O . LYS A 1 115 ? -14.532 -34.838 8.136 1.00 40.97 115 LYS A O 1
ATOM 891 N N . LYS A 1 116 ? -15.088 -33.891 6.189 1.00 43.41 116 LYS A N 1
ATOM 892 C CA . LYS A 1 116 ? -16.243 -34.781 5.918 1.00 43.41 116 LYS A CA 1
ATOM 893 C C . LYS A 1 116 ? -16.028 -35.831 4.814 1.00 43.41 116 LYS A C 1
ATOM 895 O O . LYS A 1 116 ? -16.989 -36.451 4.380 1.00 43.41 116 LYS A O 1
ATOM 900 N N . LYS A 1 117 ? -14.787 -36.066 4.372 1.00 41.16 117 LYS A N 1
ATOM 901 C CA . LYS A 1 117 ? -14.443 -37.132 3.405 1.00 41.16 117 LYS A CA 1
ATOM 902 C C . LYS A 1 117 ? -13.297 -38.030 3.888 1.00 41.16 117 LYS A C 1
ATOM 904 O O . LYS A 1 117 ? -12.372 -38.290 3.135 1.00 41.16 117 LYS A O 1
ATOM 909 N N . ARG A 1 118 ? -13.332 -38.469 5.147 1.00 41.59 118 ARG A N 1
ATOM 910 C CA . ARG A 1 118 ? -12.637 -39.677 5.638 1.00 41.59 118 ARG A CA 1
ATOM 911 C C . ARG A 1 118 ? -13.409 -40.208 6.847 1.00 41.59 118 ARG A C 1
ATOM 913 O O . ARG A 1 118 ? -12.983 -40.048 7.983 1.00 41.59 118 ARG A O 1
ATOM 920 N N . SER A 1 119 ? -14.595 -40.730 6.568 1.00 37.78 119 SER A N 1
ATOM 921 C CA . SER A 1 119 ? -15.291 -41.722 7.382 1.00 37.78 119 SER A CA 1
ATOM 922 C C . SER A 1 119 ? -15.683 -42.847 6.447 1.00 37.78 119 SER A C 1
ATOM 924 O O . SER A 1 119 ? -15.908 -42.536 5.254 1.00 37.78 119 SER A O 1
#

Sequence (119 aa):
QGSIHRLLGEAIRAVQGKEECQRSLNICVRTMLHLWTFSTSNVETWAESEKLLEHVKSVVQHVSGGGHTSMSLQASRLSKEAAVFSAMVLNRFEEAHASLELSLEILGGYGKKNKKKRS

Mean predicted aligned error: 13.17 Å

Organism: NCBI:txid33640

Foldseek 3Di:
DCPVVVVVVVVVVVPDDPVRVVVVLLVLLVVLVVQQPDDPVDPVSLVSNVVCLVSLVVSLVVCVVSVPPVCNVSSVVSVVVSVVSCLVVVVVPVVSVVVVVVVVCVVVVVVPPPPPPDD

Nearest PDB structures (foldseek):
  8e12-assembly1_C  TM=3.420E-01  e=3.333E-01  synthetic construct
  8xyv-assembly1_A  TM=3.958E-01  e=2.710E+00  synthetic construct
  1g73-assembly2_B  TM=3.949E-01  e=9.200E+00  Homo sapiens

Radius of gyration: 19.03 Å; Cα contacts (8 Å, |Δi|>4): 55; chains: 1; bounding box: 38×65×40 Å

Secondary structure (DSSP, 8-state):
--HHHHHHHHHHHHHS-HHHHHHHHHHHHHHHHHH----TT-THHHHHHHTTHHHHHHHHHHHHHTT-HHHHHHHHHHHHHHHHHHHHHH-SSHHHHHHHHHHHHHHHHTTTGGGSS--